Protein AF-A0A5M9NED5-F1 (afdb_monomer)

Mean predicted aligned error: 8.1 Å

Secondary structure (DSSP, 8-state):
-------------------EEEEEPPPEEEEE-TTPBTT-EEEEEEEEEE-TT-SSEEEEEEEEEEEEEE-SSTTPPEEEEEEEEEEEEETTPPPEEEEEEEEEEEEE-S-S-EEEEEEEEEEE-S----SEEEEEEEEEEEEEEEESEEEEEEEEEEEEEEE---

Nearest PDB structures (foldseek):
  1tnr-assembly1_A  TM=5.111E-01  e=7.785E-04  Homo sapiens
  4n90-assembly1_C  TM=5.232E-01  e=1.508E-03  Homo sapiens
  7vrp-assembly1_A  TM=2.886E-01  e=2.733E-06  Infectious bursal disease virus
  4n90-assembly2_B  TM=5.223E-01  e=2.298E-03  Homo sapiens
  3nru-assembly3_C  TM=3.444E-01  e=1.117E-03  Homo sapiens

Radius of gyration: 22.29 Å; Cα contacts (8 Å, |Δi|>4): 424; chains: 1; bounding box: 44×29×86 Å

pLDDT: mean 86.59, std 16.24, range [32.53, 98.5]

Sequence (166 aa):
MNSISNDYRHNCETNKLHPVILKCGEAGQVIIPDTTPGGTTATITTITIDTSKFRNPCTKLEFTSNIIATPTSPTAPVVGTLNFQVFKFCGDQQPIPIGGQFSFALAQAVAVPASTTFTFFVCDCNQCLNGCCTYTITVTAAGTIITGHIGVFAARLAAITVDNPK

Solvent-accessible surface area (backbone atoms only — not comparable to full-atom values): 9069 Å² total; per-residue (Å²): 135,89,84,82,89,75,85,76,74,73,80,75,64,84,65,78,82,72,61,72,48,79,50,75,30,56,73,17,54,49,76,44,52,54,68,38,47,34,70,49,67,46,77,38,32,50,40,75,45,76,36,58,85,38,79,35,39,26,35,43,37,38,39,39,29,39,38,36,40,37,43,83,40,81,82,35,42,30,36,37,33,41,37,35,38,40,32,37,32,46,79,93,47,75,75,40,74,51,75,72,72,49,75,47,78,45,80,36,85,58,47,60,73,45,73,47,78,50,72,55,72,52,72,53,65,87,50,80,53,81,40,54,34,37,39,34,36,33,41,24,37,38,73,74,46,25,38,22,32,39,32,40,33,71,23,32,42,34,37,41,33,34,50,55,82,130

Structure (mmCIF, N/CA/C/O backbone):
data_AF-A0A5M9NED5-F1
#
_entry.id   AF-A0A5M9NED5-F1
#
loop_
_atom_site.group_PDB
_atom_site.id
_atom_site.type_symbol
_atom_site.label_atom_id
_atom_site.label_alt_id
_atom_site.label_comp_id
_atom_site.label_asym_id
_atom_site.label_entity_id
_atom_site.label_seq_id
_atom_site.pdbx_PDB_ins_code
_atom_site.Cartn_x
_atom_site.Cartn_y
_atom_site.Cartn_z
_atom_site.occupancy
_atom_site.B_iso_or_equiv
_atom_site.auth_seq_id
_atom_site.auth_comp_id
_atom_site.auth_asym_id
_atom_site.auth_atom_id
_atom_site.pdbx_PDB_model_num
ATOM 1 N N . MET A 1 1 ? 11.179 -14.876 66.174 1.00 32.53 1 MET A N 1
ATOM 2 C CA . MET A 1 1 ? 9.797 -15.266 65.829 1.00 32.53 1 MET A CA 1
ATOM 3 C C . MET A 1 1 ? 9.015 -14.001 65.517 1.00 32.53 1 MET A C 1
ATOM 5 O O . MET A 1 1 ? 9.136 -13.034 66.252 1.00 32.53 1 MET A O 1
ATOM 9 N N . ASN A 1 2 ? 8.351 -14.030 64.363 1.00 39.06 2 ASN A N 1
ATOM 10 C CA . ASN A 1 2 ? 7.580 -13.011 63.641 1.00 39.06 2 ASN A CA 1
ATOM 11 C C . ASN A 1 2 ? 6.967 -11.847 64.441 1.00 39.06 2 ASN A C 1
ATOM 13 O O . ASN A 1 2 ? 6.203 -12.074 65.368 1.00 39.06 2 ASN A O 1
ATOM 17 N N . SER A 1 3 ? 7.118 -10.620 63.929 1.00 41.59 3 SER A N 1
ATOM 18 C CA . SER A 1 3 ? 6.071 -10.008 63.092 1.00 41.59 3 SER A CA 1
ATOM 19 C C . SER A 1 3 ? 6.609 -8.746 62.404 1.00 41.59 3 SER A C 1
ATOM 21 O O . SER A 1 3 ? 7.113 -7.846 63.067 1.00 41.59 3 SER A O 1
ATOM 23 N N . ILE A 1 4 ? 6.506 -8.675 61.077 1.00 41.84 4 ILE A N 1
ATOM 24 C CA . ILE A 1 4 ? 6.396 -7.396 60.371 1.00 41.84 4 ILE A CA 1
ATOM 25 C C . ILE A 1 4 ? 5.174 -7.540 59.476 1.00 41.84 4 ILE A C 1
ATOM 27 O O . ILE A 1 4 ? 5.201 -8.197 58.439 1.00 41.84 4 ILE A O 1
ATOM 31 N N . SER A 1 5 ? 4.078 -6.967 59.960 1.00 50.91 5 SER A N 1
ATOM 32 C CA . SER A 1 5 ? 2.931 -6.578 59.156 1.00 50.91 5 SER A CA 1
ATOM 33 C C . SER A 1 5 ? 3.414 -5.531 58.154 1.00 50.91 5 SER A C 1
ATOM 35 O O . SER A 1 5 ? 3.733 -4.416 58.553 1.00 50.91 5 SER A O 1
ATOM 37 N N . ASN A 1 6 ? 3.451 -5.880 56.873 1.00 42.06 6 ASN A N 1
ATOM 38 C CA . ASN A 1 6 ? 3.405 -4.899 55.797 1.00 42.06 6 ASN A CA 1
ATOM 39 C C . ASN A 1 6 ? 2.270 -5.301 54.864 1.00 42.06 6 ASN A C 1
ATOM 41 O O . ASN A 1 6 ? 2.452 -5.986 53.859 1.00 42.06 6 ASN A O 1
ATOM 45 N N . ASP A 1 7 ? 1.080 -4.871 55.270 1.00 47.00 7 ASP A N 1
ATOM 46 C CA . ASP A 1 7 ? -0.112 -4.788 54.446 1.00 47.00 7 ASP A CA 1
ATOM 47 C C . ASP A 1 7 ? 0.124 -3.743 53.342 1.00 47.00 7 ASP A C 1
ATOM 49 O O . ASP A 1 7 ? -0.360 -2.617 53.393 1.00 47.00 7 ASP A O 1
ATOM 53 N N . TYR A 1 8 ? 0.926 -4.096 52.334 1.00 42.72 8 TYR A N 1
ATOM 54 C CA . TYR A 1 8 ? 0.951 -3.388 51.056 1.00 42.72 8 TYR A CA 1
ATOM 55 C C . TYR A 1 8 ? -0.207 -3.915 50.201 1.00 42.72 8 TYR A C 1
ATOM 57 O O . TYR A 1 8 ? -0.026 -4.487 49.126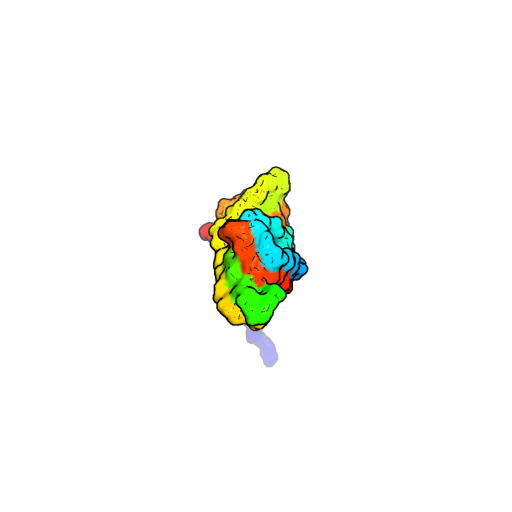 1.00 42.72 8 TYR A O 1
ATOM 65 N N . ARG A 1 9 ? -1.439 -3.710 50.680 1.00 44.25 9 ARG A N 1
ATOM 66 C CA . ARG A 1 9 ? -2.608 -3.656 49.802 1.00 44.25 9 ARG A CA 1
ATOM 67 C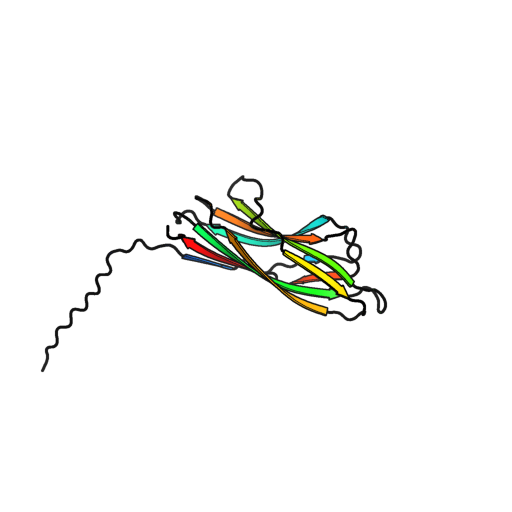 C . ARG A 1 9 ? -2.464 -2.401 48.962 1.00 44.25 9 ARG A C 1
ATOM 69 O O . ARG A 1 9 ? -2.999 -1.345 49.283 1.00 44.25 9 ARG A O 1
ATOM 76 N N . HIS A 1 10 ? -1.685 -2.520 47.889 1.00 43.97 10 HIS A N 1
ATOM 77 C CA . HIS A 1 10 ? -1.732 -1.551 46.815 1.00 43.97 10 HIS A CA 1
ATOM 78 C C . HIS A 1 10 ? -3.173 -1.555 46.319 1.00 43.97 10 HIS A C 1
ATOM 80 O O . HIS A 1 10 ? -3.687 -2.565 45.835 1.00 43.97 10 HIS A O 1
ATOM 86 N N . ASN A 1 11 ? -3.840 -0.441 46.581 1.00 42.62 11 ASN A N 1
ATOM 87 C CA . ASN A 1 11 ? -5.206 -0.180 46.207 1.00 42.62 11 ASN A CA 1
ATOM 88 C C . ASN A 1 11 ? -5.239 -0.171 44.671 1.00 42.62 11 ASN A C 1
ATOM 90 O O . ASN A 1 11 ? -5.058 0.869 44.045 1.00 42.62 11 ASN A O 1
ATOM 94 N N . CYS A 1 12 ? -5.424 -1.338 44.047 1.00 48.75 12 CYS A N 1
ATOM 95 C CA . CYS A 1 12 ? -5.957 -1.423 42.694 1.00 48.75 12 CYS A CA 1
ATOM 96 C C . CYS A 1 12 ? -7.413 -0.970 42.784 1.00 48.75 12 CYS A C 1
ATOM 98 O O . CYS A 1 12 ? -8.344 -1.769 42.674 1.00 48.75 12 CYS A O 1
ATOM 100 N N . GLU A 1 13 ? -7.605 0.332 43.015 1.00 49.31 13 GLU A N 1
ATOM 101 C CA . GLU A 1 13 ? -8.791 1.008 42.530 1.00 49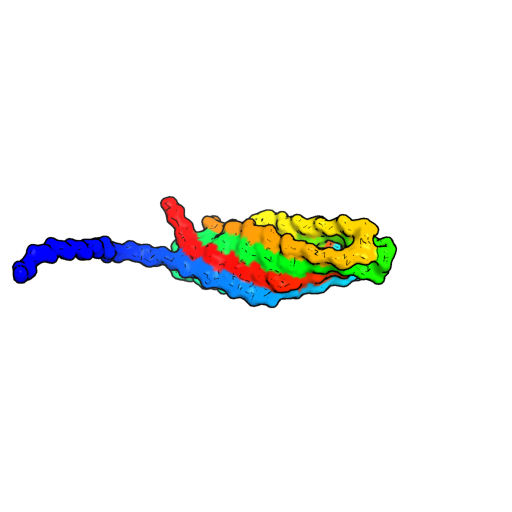.31 13 GLU A CA 1
ATOM 102 C C . GLU A 1 13 ? -8.972 0.533 41.096 1.00 49.31 13 GLU A C 1
ATOM 104 O O . GLU A 1 13 ? -8.010 0.472 40.324 1.00 49.31 13 GLU A O 1
ATOM 109 N N . THR A 1 14 ? -10.179 0.079 40.787 1.00 51.41 14 THR A N 1
ATOM 110 C CA . THR A 1 14 ? -10.579 -0.451 39.491 1.00 51.41 14 THR A CA 1
ATOM 111 C C . THR A 1 14 ? -10.417 0.639 38.433 1.00 51.41 14 THR A C 1
ATOM 113 O O . THR A 1 14 ? -11.387 1.277 38.022 1.00 51.41 14 THR A O 1
ATOM 116 N N . ASN A 1 15 ? -9.176 0.890 38.018 1.00 51.12 15 ASN A N 1
ATOM 117 C CA . ASN A 1 15 ? -8.841 1.692 36.866 1.00 51.12 15 ASN A CA 1
ATOM 118 C C . ASN A 1 15 ? -9.598 1.055 35.711 1.00 51.12 15 ASN A C 1
ATOM 120 O O . ASN A 1 15 ? -9.475 -0.149 35.472 1.00 51.12 15 ASN A O 1
ATOM 124 N N . LYS A 1 16 ? -10.439 1.844 35.037 1.00 56.53 16 LYS A N 1
ATOM 125 C CA . LYS A 1 16 ? -11.069 1.411 33.792 1.00 56.53 16 LYS A CA 1
ATOM 126 C C . LYS A 1 16 ? -9.960 0.831 32.921 1.00 56.53 16 LYS A C 1
ATOM 128 O O . LYS A 1 16 ? -9.036 1.551 32.561 1.00 56.53 16 LYS A O 1
ATOM 133 N N . LEU A 1 17 ? -10.030 -0.470 32.645 1.00 61.41 17 LEU A N 1
ATOM 134 C CA . LEU A 1 17 ? -9.098 -1.127 31.740 1.00 61.41 17 LEU A CA 1
ATOM 135 C C . LEU A 1 17 ? -9.200 -0.402 30.399 1.00 61.41 17 LEU A C 1
ATOM 137 O O . LEU A 1 17 ? -10.221 -0.507 29.720 1.00 61.41 17 LEU A O 1
ATOM 141 N N . HIS A 1 18 ? -8.176 0.378 30.060 1.00 68.81 18 HIS A N 1
ATOM 142 C CA . HIS A 1 18 ? -8.048 0.953 28.733 1.00 68.81 18 HIS A CA 1
ATOM 143 C C . HIS A 1 18 ? -7.597 -0.173 27.804 1.00 68.81 18 HIS A C 1
ATOM 145 O O . HIS A 1 18 ? -6.523 -0.741 28.024 1.00 68.81 18 HIS A O 1
ATOM 151 N N . PRO A 1 19 ? -8.421 -0.568 26.823 1.00 81.56 19 PRO A N 1
ATOM 152 C CA . PRO A 1 19 ? -8.048 -1.632 25.914 1.00 81.56 19 PRO A CA 1
ATOM 153 C C . PRO A 1 19 ? -6.819 -1.214 25.102 1.00 81.56 19 PRO A C 1
ATOM 155 O O . PRO A 1 19 ? -6.663 -0.056 24.716 1.00 81.56 19 PRO A O 1
ATOM 158 N N . VAL A 1 20 ? -5.952 -2.187 24.838 1.00 89.94 20 VAL A N 1
ATOM 159 C CA . VAL A 1 20 ? -4.852 -2.075 23.881 1.00 89.94 20 VAL A CA 1
ATOM 160 C C . VAL A 1 20 ? -4.970 -3.256 22.935 1.00 89.94 20 VAL A C 1
ATOM 162 O O . VAL A 1 20 ? -5.114 -4.395 23.380 1.00 89.94 20 VAL A O 1
ATOM 165 N N . ILE A 1 21 ? -4.919 -2.994 21.633 1.00 91.38 21 ILE A N 1
ATOM 166 C CA . ILE A 1 21 ? -4.834 -4.037 20.611 1.00 91.38 21 ILE A CA 1
ATOM 167 C C . ILE A 1 21 ? -3.481 -3.918 19.929 1.00 91.38 21 ILE A C 1
ATOM 169 O O . ILE A 1 21 ? -3.108 -2.843 19.475 1.00 91.38 21 ILE A O 1
ATOM 173 N N . LEU A 1 22 ? -2.780 -5.044 19.818 1.00 94.88 22 LEU A N 1
ATOM 174 C CA . LEU A 1 22 ? -1.690 -5.232 18.872 1.00 94.88 22 LEU A CA 1
ATOM 175 C C . LEU A 1 22 ? -2.153 -6.252 17.839 1.00 94.88 22 LEU A C 1
ATOM 177 O O . LEU A 1 22 ? -2.569 -7.355 18.199 1.00 94.88 22 LEU A O 1
ATOM 181 N N . LYS A 1 23 ? -2.071 -5.900 16.559 1.00 95.50 23 LYS A N 1
ATOM 182 C CA . LYS A 1 23 ? -2.367 -6.822 15.466 1.00 95.50 23 LYS A CA 1
ATOM 183 C C . LYS A 1 23 ? -1.304 -6.709 14.383 1.00 95.50 23 LYS A C 1
ATOM 185 O O . LYS A 1 23 ? -0.874 -5.613 14.035 1.00 95.50 23 LYS A O 1
ATOM 190 N N . CYS A 1 24 ? -0.928 -7.847 13.815 1.00 94.94 24 CYS A N 1
ATOM 191 C CA . CYS A 1 24 ? -0.078 -7.925 12.634 1.00 94.94 24 CYS A CA 1
ATOM 192 C C . CYS A 1 24 ? -0.917 -8.440 11.464 1.00 94.94 24 CYS A C 1
ATOM 194 O O . CYS A 1 24 ? -1.647 -9.420 11.615 1.00 94.94 24 CYS A O 1
ATOM 196 N N . GLY A 1 25 ? -0.841 -7.763 10.324 1.00 90.94 25 GLY A N 1
ATOM 197 C CA . GLY A 1 25 ? -1.429 -8.207 9.068 1.00 90.94 25 GLY A CA 1
ATOM 198 C C . GLY A 1 25 ? -0.594 -9.302 8.411 1.00 90.94 25 GLY A C 1
ATOM 199 O O . GLY A 1 25 ? 0.573 -9.521 8.754 1.00 90.94 25 GLY A O 1
ATOM 200 N N . GLU A 1 26 ? -1.203 -9.983 7.448 1.00 93.00 26 GLU A N 1
ATOM 201 C CA . GLU A 1 26 ? -0.508 -10.984 6.645 1.00 93.00 26 GLU A CA 1
ATOM 202 C C . GLU A 1 26 ? 0.519 -10.333 5.714 1.00 93.00 26 GLU A C 1
ATOM 204 O O . GLU A 1 26 ? 0.377 -9.183 5.280 1.00 93.00 26 GLU A O 1
ATOM 209 N N . ALA A 1 27 ? 1.581 -11.086 5.423 1.00 94.56 27 ALA A N 1
ATOM 210 C CA . ALA A 1 27 ? 2.608 -10.636 4.504 1.00 94.56 27 ALA A CA 1
ATOM 211 C C . ALA A 1 27 ? 2.049 -10.603 3.078 1.00 94.56 27 ALA A C 1
ATOM 213 O O . ALA A 1 27 ? 1.595 -11.614 2.549 1.00 94.56 27 ALA A O 1
ATOM 214 N N . GLY A 1 28 ? 2.118 -9.430 2.469 1.00 97.12 28 GLY A N 1
ATOM 215 C CA . GLY A 1 28 ? 1.718 -9.173 1.103 1.00 97.12 28 GLY A CA 1
ATOM 216 C C . GLY A 1 28 ? 2.892 -9.123 0.138 1.00 97.12 28 GLY A C 1
ATOM 217 O O . GLY A 1 28 ? 4.057 -8.977 0.531 1.00 97.12 28 GLY A O 1
ATOM 218 N N . GLN A 1 29 ? 2.563 -9.184 -1.147 1.00 97.75 29 GLN A N 1
ATOM 219 C CA . GLN A 1 29 ? 3.500 -8.888 -2.217 1.00 97.75 29 GLN A CA 1
ATOM 220 C C . GLN A 1 29 ? 2.780 -8.352 -3.449 1.00 97.75 29 GLN A C 1
ATOM 222 O O . GLN A 1 29 ? 1.608 -8.648 -3.673 1.00 97.75 29 GLN A O 1
ATOM 227 N N . VAL A 1 30 ? 3.507 -7.615 -4.278 1.00 97.81 30 VAL A N 1
ATOM 228 C CA . VAL A 1 30 ? 3.064 -7.245 -5.620 1.00 97.81 30 VAL A CA 1
ATOM 229 C C . VAL A 1 30 ? 4.264 -7.138 -6.546 1.00 97.81 30 VAL A C 1
ATOM 231 O O . VAL A 1 30 ? 5.345 -6.717 -6.137 1.00 97.81 30 VAL A O 1
ATOM 234 N N . ILE A 1 31 ? 4.061 -7.521 -7.801 1.00 97.12 31 ILE A N 1
ATOM 235 C CA . ILE A 1 31 ? 5.033 -7.337 -8.873 1.00 97.12 31 ILE A CA 1
ATOM 236 C C . ILE A 1 31 ? 4.479 -6.264 -9.802 1.00 97.12 31 ILE A C 1
ATOM 238 O O . ILE A 1 31 ? 3.328 -6.337 -10.223 1.00 97.12 31 ILE A O 1
ATOM 242 N N . ILE A 1 32 ? 5.314 -5.282 -10.105 1.00 97.00 32 ILE A N 1
ATOM 243 C CA . ILE A 1 32 ? 5.076 -4.190 -11.039 1.00 97.00 32 ILE A CA 1
ATOM 244 C C . ILE A 1 32 ? 5.988 -4.472 -12.237 1.00 97.00 32 ILE A C 1
ATOM 246 O O . ILE A 1 32 ? 7.205 -4.275 -12.141 1.00 97.00 32 ILE A O 1
ATOM 250 N N . PRO A 1 33 ? 5.446 -5.040 -13.327 1.00 96.62 33 PRO A N 1
ATOM 251 C CA . PRO A 1 33 ? 6.240 -5.387 -14.496 1.00 96.62 33 PRO A CA 1
ATOM 252 C C . PRO A 1 33 ? 6.862 -4.162 -15.174 1.00 96.62 33 PRO A C 1
ATOM 254 O O . PRO A 1 33 ? 6.381 -3.036 -15.016 1.00 96.62 33 PRO A O 1
ATOM 257 N N . ASP A 1 34 ? 7.889 -4.403 -15.988 1.00 95.38 34 ASP A N 1
ATOM 258 C CA . ASP A 1 34 ? 8.381 -3.400 -16.929 1.00 95.38 34 ASP A CA 1
ATOM 259 C C . ASP A 1 34 ? 7.236 -2.871 -17.796 1.00 95.38 34 ASP A C 1
ATOM 261 O O . ASP A 1 34 ? 6.279 -3.591 -18.093 1.00 95.38 34 ASP A O 1
ATOM 265 N N . THR A 1 35 ? 7.328 -1.606 -18.190 1.00 95.88 35 THR A N 1
ATOM 266 C CA . THR A 1 35 ? 6.314 -0.880 -18.962 1.00 95.88 35 THR A CA 1
ATOM 267 C C . THR A 1 35 ? 4.964 -0.682 -18.259 1.00 95.88 35 THR A C 1
ATOM 269 O O . THR A 1 35 ? 3.989 -0.300 -18.907 1.00 95.88 35 THR A O 1
ATOM 272 N N . THR A 1 36 ? 4.876 -0.884 -16.935 1.00 97.75 36 THR A N 1
ATOM 273 C CA . THR A 1 36 ? 3.632 -0.616 -16.189 1.00 97.75 36 THR A CA 1
ATOM 274 C C . THR A 1 36 ? 3.227 0.858 -16.334 1.00 97.75 36 THR A C 1
ATOM 276 O O . THR A 1 36 ? 4.013 1.729 -15.947 1.00 97.75 36 THR A O 1
ATOM 279 N N . PRO A 1 37 ? 2.016 1.172 -16.834 1.00 97.69 37 PRO A N 1
ATOM 280 C CA . PRO A 1 37 ? 1.551 2.549 -16.955 1.00 97.69 37 PRO A CA 1
ATOM 281 C C . PRO A 1 37 ? 1.380 3.227 -15.596 1.00 97.69 37 PRO A C 1
ATOM 283 O O . PRO A 1 37 ? 0.958 2.605 -14.614 1.00 97.69 37 PRO A O 1
ATOM 286 N N . GLY A 1 38 ? 1.632 4.531 -15.558 1.00 97.06 38 GLY A N 1
ATOM 287 C CA . GLY A 1 38 ? 1.299 5.363 -14.410 1.00 97.06 38 GLY A CA 1
ATOM 288 C C . GLY A 1 38 ? -0.192 5.317 -14.070 1.00 97.06 38 GLY A C 1
ATOM 289 O O . GLY A 1 38 ? -1.046 5.206 -14.945 1.00 97.06 38 GLY A O 1
ATOM 290 N N . GLY A 1 39 ? -0.507 5.376 -12.779 1.00 97.19 39 GLY A N 1
ATOM 291 C CA . GLY A 1 39 ? -1.857 5.210 -12.237 1.00 97.19 39 GLY A CA 1
ATOM 292 C C . GLY A 1 39 ? -2.239 3.757 -11.939 1.00 97.19 39 GLY A C 1
ATOM 293 O O . GLY A 1 39 ? -3.192 3.527 -11.191 1.00 97.19 39 GLY A O 1
ATOM 294 N N . THR A 1 40 ? -1.482 2.771 -12.441 1.00 98.00 40 THR A N 1
ATOM 295 C CA . THR A 1 40 ? -1.708 1.356 -12.104 1.00 98.00 40 THR A CA 1
ATOM 296 C C . THR A 1 40 ? -1.566 1.160 -10.599 1.00 98.00 40 THR A C 1
ATOM 298 O O . THR A 1 40 ? -0.530 1.492 -10.025 1.00 98.00 40 THR A O 1
ATOM 301 N N . THR A 1 41 ? -2.613 0.636 -9.963 1.00 97.94 41 THR A N 1
ATOM 302 C CA . THR A 1 41 ? -2.717 0.524 -8.505 1.00 97.94 41 THR A CA 1
ATOM 303 C C . THR A 1 41 ? -3.008 -0.913 -8.095 1.00 97.94 41 THR A C 1
ATOM 305 O O . THR A 1 41 ? -3.798 -1.595 -8.743 1.00 97.94 41 THR A O 1
ATOM 308 N N . ALA A 1 42 ? -2.396 -1.360 -7.001 1.00 97.62 42 ALA A N 1
ATOM 309 C CA . ALA A 1 42 ? -2.628 -2.673 -6.417 1.00 97.62 42 ALA A CA 1
ATOM 310 C C . ALA A 1 42 ? -2.655 -2.602 -4.887 1.00 97.62 42 ALA A C 1
ATOM 312 O O . ALA A 1 42 ? -1.873 -1.875 -4.271 1.00 97.62 42 ALA A O 1
ATOM 313 N N . THR A 1 43 ? -3.527 -3.395 -4.268 1.00 97.06 43 THR A N 1
ATOM 314 C CA . THR A 1 43 ? -3.525 -3.614 -2.816 1.00 97.06 43 THR A CA 1
ATOM 315 C C . THR A 1 43 ? -2.447 -4.627 -2.463 1.00 97.06 43 THR A C 1
ATOM 317 O O . THR A 1 43 ? -2.394 -5.696 -3.065 1.00 97.06 43 THR A O 1
ATOM 320 N N . ILE A 1 44 ? -1.600 -4.308 -1.485 1.00 97.00 44 ILE A N 1
ATOM 321 C CA . ILE A 1 44 ? -0.481 -5.176 -1.101 1.00 97.00 44 ILE A CA 1
ATOM 322 C C . ILE A 1 44 ? -0.794 -5.952 0.174 1.00 97.00 44 ILE A C 1
ATOM 324 O O . ILE A 1 44 ? -0.577 -7.154 0.230 1.00 97.00 44 ILE A O 1
ATOM 328 N N . THR A 1 45 ? -1.277 -5.280 1.217 1.00 96.75 45 THR A N 1
ATOM 329 C CA . THR A 1 45 ? -1.545 -5.907 2.520 1.00 96.75 45 THR A CA 1
ATOM 330 C C . THR A 1 45 ? -2.726 -5.233 3.201 1.00 96.75 45 THR A C 1
ATOM 332 O O . THR A 1 45 ? -3.050 -4.074 2.919 1.00 96.75 45 THR A O 1
ATOM 335 N N . THR A 1 46 ? -3.376 -5.974 4.093 1.00 96.06 46 THR A N 1
ATOM 336 C CA . THR A 1 46 ? -4.585 -5.556 4.796 1.00 96.06 46 THR A CA 1
ATOM 337 C C . THR A 1 46 ? -4.548 -5.997 6.252 1.00 96.06 46 THR A C 1
ATOM 339 O O . THR A 1 46 ? -4.020 -7.063 6.572 1.00 96.06 46 THR A O 1
ATOM 342 N N . ILE A 1 47 ? -5.170 -5.221 7.134 1.00 96.12 47 ILE A N 1
ATOM 343 C CA . ILE A 1 47 ? -5.373 -5.588 8.532 1.00 96.12 47 ILE A CA 1
ATOM 344 C C . ILE A 1 47 ? -6.728 -5.078 9.022 1.00 96.12 47 ILE A C 1
ATOM 346 O O . ILE A 1 47 ? -7.071 -3.918 8.823 1.00 96.12 47 ILE A O 1
ATOM 350 N N . THR A 1 48 ? -7.501 -5.932 9.687 1.00 94.69 48 THR A N 1
ATOM 351 C CA . THR A 1 48 ? -8.804 -5.554 10.260 1.00 94.69 48 THR A CA 1
ATOM 352 C C . THR A 1 48 ? -8.706 -5.432 11.769 1.00 94.69 48 THR A C 1
ATOM 354 O O . THR A 1 48 ? -8.231 -6.356 12.422 1.00 94.69 48 THR A O 1
ATOM 357 N N . ILE A 1 49 ? -9.176 -4.335 12.345 1.00 92.19 49 ILE A N 1
ATOM 358 C CA . ILE A 1 49 ? -9.116 -4.057 13.781 1.00 92.19 49 ILE A CA 1
ATOM 359 C C . ILE A 1 49 ? -10.535 -3.808 14.274 1.00 92.19 49 ILE A C 1
ATOM 361 O O . ILE A 1 49 ? -11.272 -3.035 13.668 1.00 92.19 49 ILE A O 1
ATOM 365 N N . ASP A 1 50 ? -10.911 -4.462 15.369 1.00 89.56 50 ASP A N 1
ATOM 366 C CA . ASP A 1 50 ? -12.173 -4.199 16.056 1.00 89.56 50 ASP A CA 1
ATOM 367 C C . ASP A 1 50 ? -11.956 -3.134 17.133 1.00 89.56 50 ASP A C 1
ATOM 369 O O . ASP A 1 50 ? -11.357 -3.404 18.177 1.00 89.56 50 ASP A O 1
ATOM 373 N N . THR A 1 51 ? -12.432 -1.915 16.872 1.00 86.44 51 THR A N 1
ATOM 374 C CA . THR A 1 51 ? -12.335 -0.803 17.822 1.00 86.44 51 THR A CA 1
ATOM 375 C C . THR A 1 51 ? -13.611 -0.616 18.645 1.00 86.44 51 THR A C 1
ATOM 377 O O . THR A 1 51 ? -13.712 0.363 19.373 1.00 86.44 51 THR A O 1
ATOM 380 N N . SER A 1 52 ? -14.578 -1.544 18.598 1.00 84.94 52 SER A N 1
ATOM 381 C CA . SER A 1 52 ? -15.874 -1.430 19.301 1.00 84.94 52 SER A CA 1
ATOM 382 C C . SER A 1 52 ? -15.777 -1.251 20.821 1.00 84.94 52 SER A C 1
ATOM 384 O O . SER A 1 52 ? -16.703 -0.735 21.446 1.00 84.94 52 SER A O 1
ATOM 386 N N . LYS A 1 53 ? -14.664 -1.673 21.431 1.00 84.38 53 LYS A N 1
ATOM 387 C CA . LYS A 1 53 ? -14.416 -1.546 22.877 1.00 84.38 53 LYS A CA 1
ATOM 388 C C . LYS A 1 53 ? -13.690 -0.255 23.267 1.00 84.38 53 LYS A C 1
ATOM 390 O O . LYS A 1 53 ? -13.508 -0.014 24.458 1.00 84.38 53 LYS A O 1
ATOM 395 N N . PHE A 1 54 ? -13.275 0.549 22.292 1.00 84.12 54 PHE A N 1
ATOM 396 C CA . PHE A 1 54 ? -12.537 1.792 22.497 1.00 84.12 54 PHE A CA 1
ATOM 397 C C . PHE A 1 54 ? -13.503 2.971 22.536 1.00 84.12 54 PHE A C 1
ATOM 399 O O . PHE A 1 54 ? -14.500 3.007 21.820 1.00 84.12 54 PHE A O 1
ATOM 406 N N . ARG A 1 55 ? -13.208 3.956 23.380 1.00 83.00 55 ARG A N 1
ATOM 407 C CA . ARG A 1 55 ? -13.978 5.205 23.468 1.00 83.00 55 ARG A CA 1
ATOM 408 C C . ARG A 1 55 ? -13.441 6.261 22.512 1.00 83.00 55 ARG A C 1
ATOM 410 O O . ARG A 1 55 ? -14.214 7.059 21.995 1.00 83.00 55 ARG A O 1
ATOM 417 N N . ASN A 1 56 ? -12.123 6.294 22.340 1.00 84.69 56 ASN A N 1
ATOM 418 C CA . ASN A 1 56 ? -11.423 7.260 21.502 1.00 84.69 56 ASN A CA 1
ATOM 419 C C . ASN A 1 56 ? -10.200 6.580 20.871 1.00 84.69 56 ASN A C 1
ATOM 421 O O . ASN A 1 56 ? -9.073 6.861 21.280 1.00 84.69 56 ASN A O 1
ATOM 425 N N . PRO A 1 57 ? -10.401 5.616 19.956 1.00 88.50 57 PRO A N 1
ATOM 426 C CA . PRO A 1 57 ? -9.301 4.827 19.427 1.00 88.50 57 PRO A CA 1
ATOM 427 C C . PRO A 1 57 ? -8.305 5.704 18.662 1.00 88.50 57 PRO A C 1
ATOM 429 O O . PRO A 1 57 ? -8.676 6.525 17.825 1.00 88.50 57 PRO A O 1
ATOM 432 N N . CYS A 1 58 ? -7.025 5.475 18.921 1.00 91.50 58 CYS A N 1
ATOM 433 C CA . CYS A 1 58 ? -5.908 5.995 18.152 1.00 91.50 58 CYS A CA 1
ATOM 434 C C . CYS A 1 58 ? -5.054 4.813 17.715 1.00 91.50 58 CYS A C 1
ATOM 436 O O . CYS A 1 58 ? -4.497 4.089 18.543 1.00 91.50 58 CYS A O 1
ATOM 438 N N . THR A 1 59 ? -5.015 4.589 16.405 1.00 93.44 59 THR A N 1
ATOM 439 C CA . THR A 1 59 ? -4.301 3.468 15.796 1.00 93.44 59 THR A CA 1
ATOM 440 C C . THR A 1 59 ? -3.030 3.988 15.146 1.00 93.44 59 THR A C 1
ATOM 442 O O . THR A 1 59 ? -3.095 4.749 14.182 1.00 93.44 59 THR A O 1
ATOM 445 N N . LYS A 1 60 ? -1.869 3.550 15.637 1.00 96.38 60 LYS A N 1
ATOM 446 C CA . LYS A 1 60 ? -0.606 3.674 14.904 1.00 96.38 60 LYS A CA 1
ATOM 447 C C . LYS A 1 60 ? -0.484 2.475 13.970 1.00 96.38 60 LYS A C 1
ATOM 449 O O . LYS A 1 60 ? -0.489 1.330 14.420 1.00 96.38 60 LYS A O 1
ATOM 454 N N . LEU A 1 61 ? -0.342 2.762 12.686 1.00 97.75 61 LEU A N 1
ATOM 455 C CA . LEU A 1 61 ? -0.110 1.804 11.615 1.00 97.75 61 LEU A CA 1
ATOM 456 C C . LEU A 1 61 ? 1.349 1.891 11.196 1.00 97.75 61 LEU A C 1
ATOM 458 O O . LEU A 1 61 ? 1.840 2.980 10.911 1.00 97.75 61 LEU A O 1
ATOM 462 N N . GLU A 1 62 ? 2.032 0.758 11.151 1.00 98.31 62 GLU A N 1
ATOM 463 C CA . GLU A 1 62 ? 3.435 0.662 10.764 1.00 98.31 62 GLU A CA 1
ATOM 464 C C . GLU A 1 62 ? 3.572 -0.305 9.592 1.00 98.31 62 GLU A C 1
ATOM 466 O O . GLU A 1 62 ? 3.195 -1.474 9.689 1.00 98.31 62 GLU A O 1
ATOM 471 N N . PHE A 1 63 ? 4.077 0.203 8.472 1.00 98.44 63 PHE A N 1
ATOM 472 C CA . PHE A 1 63 ? 4.293 -0.561 7.255 1.00 98.44 63 PHE A CA 1
ATOM 473 C C . PHE A 1 63 ? 5.779 -0.819 7.044 1.00 98.44 63 PHE A C 1
ATOM 475 O O . PHE A 1 63 ? 6.599 0.079 7.211 1.00 98.44 63 PHE A O 1
ATOM 482 N N . THR A 1 64 ? 6.118 -2.025 6.603 1.00 98.19 64 THR A N 1
ATOM 483 C CA . THR A 1 64 ? 7.469 -2.389 6.171 1.00 98.19 64 THR A CA 1
ATOM 484 C C . THR A 1 64 ? 7.412 -3.295 4.950 1.00 98.19 64 THR A C 1
ATOM 486 O O . THR A 1 64 ? 6.484 -4.088 4.812 1.00 98.19 64 THR A O 1
ATOM 489 N N . SER A 1 65 ? 8.391 -3.192 4.054 1.00 98.31 65 SER A N 1
ATOM 490 C CA . SER A 1 65 ? 8.528 -4.068 2.889 1.00 98.31 65 SER A CA 1
ATOM 491 C C . SER A 1 65 ? 9.962 -4.098 2.369 1.00 98.31 65 SER A C 1
ATOM 493 O O . SER A 1 65 ? 10.755 -3.199 2.653 1.00 98.31 65 SER A O 1
ATOM 495 N N . ASN A 1 66 ? 10.266 -5.106 1.555 1.00 97.69 66 ASN A N 1
ATOM 496 C CA . ASN A 1 66 ? 11.478 -5.165 0.750 1.00 97.69 66 ASN A CA 1
ATOM 497 C C . ASN A 1 66 ? 11.125 -4.852 -0.702 1.00 97.69 66 ASN A C 1
ATOM 499 O O . ASN A 1 66 ? 10.363 -5.586 -1.330 1.00 97.69 66 ASN A O 1
ATOM 503 N N . ILE A 1 67 ? 11.688 -3.776 -1.239 1.00 97.19 67 ILE A N 1
ATOM 504 C CA . ILE A 1 67 ? 11.539 -3.396 -2.639 1.00 97.19 67 ILE A CA 1
ATOM 505 C C . ILE A 1 67 ? 12.739 -3.938 -3.403 1.00 97.19 67 ILE A C 1
ATOM 507 O O . ILE A 1 67 ? 13.879 -3.625 -3.064 1.00 97.19 67 ILE A O 1
ATOM 511 N N . ILE A 1 68 ? 12.480 -4.746 -4.428 1.00 95.88 68 ILE A N 1
ATOM 512 C CA . ILE A 1 68 ? 13.488 -5.334 -5.309 1.00 95.88 68 ILE A CA 1
ATOM 513 C C . ILE A 1 68 ? 13.278 -4.777 -6.713 1.00 95.88 68 ILE A C 1
ATOM 515 O O . ILE A 1 68 ? 12.220 -4.958 -7.307 1.00 95.88 68 ILE A O 1
ATOM 519 N N . ALA A 1 69 ? 14.295 -4.114 -7.243 1.00 94.31 69 ALA A N 1
ATOM 520 C CA . ALA A 1 69 ? 14.349 -3.610 -8.605 1.00 94.31 69 ALA A CA 1
ATOM 521 C C . ALA A 1 69 ? 15.214 -4.546 -9.455 1.00 94.31 69 ALA A C 1
ATOM 523 O O . ALA A 1 69 ? 16.322 -4.900 -9.052 1.00 94.31 69 ALA A O 1
ATOM 524 N N . THR A 1 70 ? 14.719 -4.961 -10.619 1.00 93.06 70 THR A N 1
ATOM 525 C CA . THR A 1 70 ? 15.446 -5.824 -11.559 1.00 93.06 70 THR A CA 1
ATOM 526 C C . THR A 1 70 ? 15.399 -5.219 -12.967 1.00 93.06 70 THR A C 1
ATOM 528 O O . THR A 1 70 ? 14.305 -4.987 -13.490 1.00 93.06 70 THR A O 1
ATOM 531 N N . PRO A 1 71 ? 16.557 -4.947 -13.593 1.00 91.50 71 PRO A N 1
ATOM 532 C CA . PRO A 1 71 ? 16.617 -4.425 -14.956 1.00 91.50 71 PRO A CA 1
ATOM 533 C C . PRO A 1 71 ? 16.158 -5.480 -15.970 1.00 91.50 71 PRO A C 1
ATOM 535 O O . PRO A 1 71 ? 16.324 -6.679 -15.752 1.00 91.50 71 PRO A O 1
ATOM 538 N N . THR A 1 72 ? 15.613 -5.040 -17.104 1.00 91.62 72 THR A N 1
ATOM 539 C CA . THR A 1 72 ? 15.194 -5.934 -18.203 1.00 91.62 72 THR A CA 1
ATOM 540 C C . THR A 1 72 ? 16.339 -6.346 -19.125 1.00 91.62 72 THR A C 1
ATOM 542 O O . THR A 1 72 ? 16.214 -7.302 -19.885 1.00 91.62 72 THR A O 1
ATOM 545 N N . SER A 1 73 ? 17.460 -5.626 -19.077 1.00 87.69 73 SER A N 1
ATOM 546 C CA . SER A 1 73 ? 18.635 -5.833 -19.924 1.00 87.69 73 SER A CA 1
ATOM 547 C C . SER A 1 73 ? 19.884 -5.247 -19.247 1.00 87.69 73 SER A C 1
ATOM 549 O O . SER A 1 73 ? 19.742 -4.292 -18.481 1.00 87.69 73 SER A O 1
ATOM 551 N N . PRO A 1 74 ? 21.108 -5.730 -19.555 1.00 82.56 74 PRO A N 1
ATOM 552 C CA . PRO A 1 74 ? 22.376 -5.201 -19.028 1.00 82.56 74 PRO A CA 1
ATOM 553 C C . PRO A 1 74 ? 22.633 -3.705 -19.276 1.00 82.56 74 PRO A C 1
ATOM 555 O O . PRO A 1 74 ? 23.566 -3.137 -18.713 1.00 82.56 74 PRO A O 1
ATOM 558 N N . THR A 1 75 ? 21.842 -3.065 -20.135 1.00 83.12 75 THR A N 1
ATOM 559 C CA . THR A 1 75 ? 21.960 -1.640 -20.473 1.00 83.12 75 THR A CA 1
ATOM 560 C C . THR A 1 75 ? 20.698 -0.835 -20.165 1.00 83.12 75 THR A C 1
ATOM 562 O O . THR A 1 75 ? 20.697 0.380 -20.353 1.00 83.12 75 THR A O 1
ATOM 565 N N . ALA A 1 76 ? 19.622 -1.482 -19.705 1.00 87.12 76 ALA A N 1
ATOM 566 C CA . ALA A 1 76 ? 18.359 -0.809 -19.424 1.00 87.12 76 ALA A CA 1
ATOM 567 C C . ALA A 1 76 ? 18.337 -0.278 -17.979 1.00 87.12 76 ALA A C 1
ATOM 569 O O . ALA A 1 76 ? 18.580 -1.052 -17.048 1.00 87.12 76 ALA A O 1
ATOM 570 N N . PRO A 1 77 ? 18.031 1.015 -17.765 1.00 88.75 77 PRO A N 1
ATOM 571 C CA . PRO A 1 77 ? 17.887 1.562 -16.423 1.00 88.75 77 PRO A CA 1
ATOM 572 C C . PRO A 1 77 ? 16.586 1.078 -15.770 1.00 88.75 77 PRO A C 1
ATOM 574 O O . PRO A 1 77 ? 15.611 0.780 -16.460 1.00 88.75 77 PRO A O 1
ATOM 577 N N . VAL A 1 78 ? 16.545 1.071 -14.436 1.00 91.88 78 VAL A N 1
ATOM 578 C CA . VAL A 1 78 ? 15.287 0.937 -13.685 1.00 91.88 78 VAL A CA 1
ATOM 579 C C . VAL A 1 78 ? 14.881 2.315 -13.186 1.00 91.88 78 VAL A C 1
ATOM 581 O O . VAL A 1 78 ? 15.608 2.934 -12.403 1.00 91.88 78 VAL A O 1
ATOM 584 N N . VAL A 1 79 ? 13.734 2.807 -13.648 1.00 93.50 79 VAL A N 1
ATOM 585 C CA . VAL A 1 79 ? 13.220 4.135 -13.300 1.00 93.50 79 VAL A CA 1
ATOM 586 C C . VAL A 1 79 ? 11.741 4.034 -12.982 1.00 93.50 79 VAL A C 1
ATOM 588 O O . VAL A 1 79 ? 10.959 3.494 -13.760 1.00 93.50 79 VAL A O 1
ATOM 591 N N . GLY A 1 80 ? 11.343 4.584 -11.845 1.00 93.56 80 GLY A N 1
ATOM 592 C CA . GLY A 1 80 ? 9.944 4.610 -11.461 1.00 93.56 80 GLY A CA 1
ATOM 593 C C . GLY A 1 80 ? 9.739 5.183 -10.074 1.00 93.56 80 GLY A C 1
ATOM 594 O O . GLY A 1 80 ? 10.664 5.239 -9.269 1.00 93.56 80 GLY A O 1
ATOM 595 N N . THR A 1 81 ? 8.509 5.579 -9.780 1.00 96.62 81 THR A N 1
ATOM 596 C CA . THR A 1 81 ? 8.126 6.019 -8.439 1.00 96.62 81 THR A CA 1
ATOM 597 C C . THR A 1 81 ? 6.945 5.191 -7.973 1.00 96.62 81 THR A C 1
ATOM 599 O O . THR A 1 81 ? 5.953 5.056 -8.688 1.00 96.62 81 THR A O 1
ATOM 602 N N . LEU A 1 82 ? 7.060 4.636 -6.771 1.00 97.94 82 LEU A N 1
ATOM 603 C CA . LEU A 1 82 ? 5.994 3.916 -6.096 1.00 97.94 82 LEU A CA 1
ATOM 604 C C . LEU A 1 82 ? 5.353 4.814 -5.052 1.00 97.94 82 LEU A C 1
ATOM 606 O O . LEU A 1 82 ? 6.036 5.386 -4.208 1.00 97.94 82 LEU A O 1
ATOM 610 N N . ASN A 1 83 ? 4.035 4.909 -5.107 1.00 98.31 83 ASN A N 1
ATOM 611 C CA . ASN A 1 83 ? 3.231 5.731 -4.228 1.00 98.31 83 ASN A CA 1
ATOM 612 C C . ASN A 1 83 ? 2.410 4.831 -3.313 1.00 98.31 83 ASN A C 1
ATOM 614 O O . ASN A 1 83 ? 1.483 4.169 -3.768 1.00 98.31 83 ASN A O 1
ATOM 618 N N . PHE A 1 84 ? 2.759 4.797 -2.034 1.00 98.50 84 PHE A N 1
ATOM 619 C CA . PHE A 1 84 ? 2.069 4.011 -1.023 1.00 98.50 84 PHE A CA 1
ATOM 620 C C . PHE A 1 84 ? 1.036 4.879 -0.310 1.00 98.50 84 PHE A C 1
ATOM 622 O O . PHE A 1 84 ? 1.358 5.970 0.159 1.00 98.50 84 PHE A O 1
ATOM 629 N N . GLN A 1 85 ? -0.194 4.392 -0.194 1.00 98.19 85 GLN A N 1
ATOM 630 C CA . GLN A 1 85 ? -1.264 5.077 0.525 1.00 98.19 85 GLN A CA 1
ATOM 631 C C . GLN A 1 85 ? -1.961 4.098 1.462 1.00 98.19 85 GLN A C 1
ATOM 633 O O . GLN A 1 85 ? -2.253 2.957 1.098 1.00 98.19 85 GLN A O 1
ATOM 638 N N . VAL A 1 86 ? -2.235 4.566 2.676 1.00 97.94 86 VAL A N 1
ATOM 639 C CA . VAL A 1 86 ? -3.071 3.843 3.629 1.00 97.94 86 VAL A CA 1
ATOM 640 C C . VAL A 1 86 ? -4.516 4.244 3.395 1.00 97.94 86 VAL A C 1
ATOM 642 O O . VAL A 1 86 ? -4.833 5.435 3.404 1.00 97.94 86 VAL A O 1
ATOM 645 N N . PHE A 1 87 ? -5.387 3.259 3.222 1.00 96.38 87 PHE A N 1
ATOM 646 C CA . PHE A 1 87 ? -6.831 3.446 3.184 1.00 96.38 87 PHE A CA 1
ATOM 647 C C . PHE A 1 87 ? -7.489 2.714 4.338 1.00 96.38 87 PHE A C 1
ATOM 649 O O . PHE A 1 87 ? -7.017 1.667 4.774 1.00 96.38 87 PHE A O 1
ATOM 656 N N . LYS A 1 88 ? -8.597 3.268 4.811 1.00 93.50 88 LYS A N 1
ATOM 657 C CA . LYS A 1 88 ? -9.435 2.707 5.861 1.00 93.50 88 LYS A CA 1
ATOM 658 C C . LYS A 1 88 ? -10.855 2.526 5.350 1.00 93.50 88 LYS A C 1
ATOM 660 O O . LYS A 1 88 ? -11.398 3.417 4.704 1.00 93.50 88 LYS A O 1
ATOM 665 N N . PHE A 1 89 ? -11.454 1.404 5.717 1.00 90.50 89 PHE A N 1
ATOM 666 C CA . PHE A 1 89 ? -12.824 1.028 5.397 1.00 90.50 89 PHE A CA 1
ATOM 667 C C . PHE A 1 89 ? -13.496 0.546 6.680 1.00 90.50 89 PHE A C 1
ATOM 669 O O . PHE A 1 89 ? -12.982 -0.364 7.327 1.00 90.50 89 PHE A O 1
ATOM 676 N N . CYS A 1 90 ? -14.627 1.130 7.061 1.00 88.25 90 CYS A N 1
ATOM 677 C CA . CYS A 1 90 ? -15.395 0.694 8.228 1.00 88.25 90 CYS A CA 1
ATOM 678 C C . CYS A 1 90 ? -16.845 0.468 7.794 1.00 88.25 90 CYS A C 1
ATOM 680 O O . CYS A 1 90 ? -17.493 1.397 7.314 1.00 88.25 90 CYS A O 1
ATOM 682 N N . GLY A 1 91 ? -17.349 -0.761 7.932 1.00 82.69 91 GLY A N 1
ATOM 683 C CA . GLY A 1 91 ? -18.666 -1.130 7.397 1.00 82.69 91 GLY A CA 1
ATOM 684 C C . GLY A 1 91 ? -18.788 -0.830 5.897 1.00 82.69 91 GLY A C 1
ATOM 685 O O . GLY A 1 91 ? -17.868 -1.118 5.135 1.00 82.69 91 GLY A O 1
ATOM 686 N N . ASP A 1 92 ? -19.896 -0.200 5.499 1.00 78.31 92 ASP A N 1
ATOM 687 C CA . ASP A 1 92 ? -20.217 0.120 4.097 1.00 78.31 92 ASP A CA 1
ATOM 688 C C . ASP A 1 92 ? -19.685 1.492 3.632 1.00 78.31 92 ASP A C 1
ATOM 690 O O . ASP A 1 92 ? -20.131 2.048 2.626 1.00 78.31 92 ASP A O 1
ATOM 694 N N . GLN A 1 93 ? -18.755 2.090 4.380 1.00 81.88 93 GLN A N 1
ATOM 695 C CA . GLN A 1 93 ? -18.179 3.384 4.022 1.00 81.88 93 GLN A CA 1
ATOM 696 C C . GLN A 1 93 ? -17.181 3.260 2.864 1.00 81.88 93 GLN A C 1
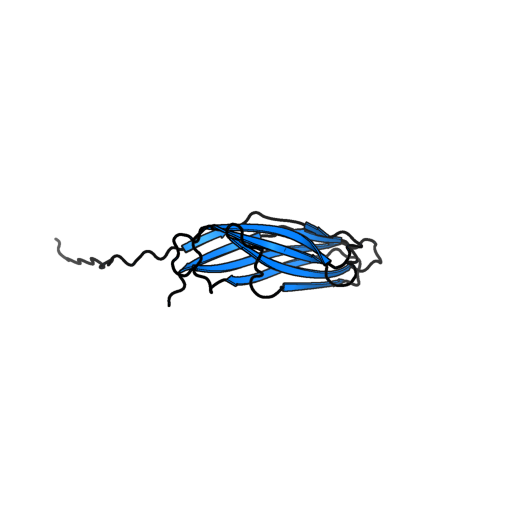ATOM 698 O O . GLN A 1 93 ? -16.453 2.273 2.741 1.00 81.88 93 GLN A O 1
ATOM 703 N N . GLN A 1 94 ? -17.100 4.310 2.041 1.00 88.00 94 GLN A N 1
ATOM 704 C CA . GLN A 1 94 ? -16.050 4.416 1.030 1.00 88.00 94 GLN A CA 1
ATOM 705 C C . GLN A 1 94 ? -14.653 4.466 1.674 1.00 88.00 94 GLN A C 1
ATOM 707 O O . GLN A 1 94 ? -14.523 4.982 2.787 1.00 88.00 94 GLN A O 1
ATOM 712 N N . PRO A 1 95 ? -13.608 3.982 0.973 1.00 91.81 95 PRO A N 1
ATOM 713 C CA . PRO A 1 95 ? -12.227 4.114 1.420 1.00 91.81 95 PRO A CA 1
ATOM 714 C C . PRO A 1 95 ? -11.873 5.552 1.787 1.00 91.81 95 PRO A C 1
ATOM 716 O O . PRO A 1 95 ? -11.982 6.458 0.963 1.00 91.81 95 PRO A O 1
ATOM 719 N N . ILE A 1 96 ? -11.368 5.742 3.002 1.00 92.38 96 ILE A N 1
ATOM 720 C CA . ILE A 1 96 ? -10.856 7.029 3.471 1.00 92.38 96 ILE A CA 1
ATOM 721 C C . ILE A 1 96 ? -9.326 6.956 3.482 1.00 92.38 96 ILE A C 1
ATOM 723 O O . ILE A 1 96 ? -8.781 6.058 4.134 1.00 92.38 96 ILE A O 1
ATOM 727 N N . PRO A 1 97 ? -8.610 7.858 2.786 1.00 95.38 97 PRO A N 1
ATOM 728 C CA . PRO A 1 97 ? -7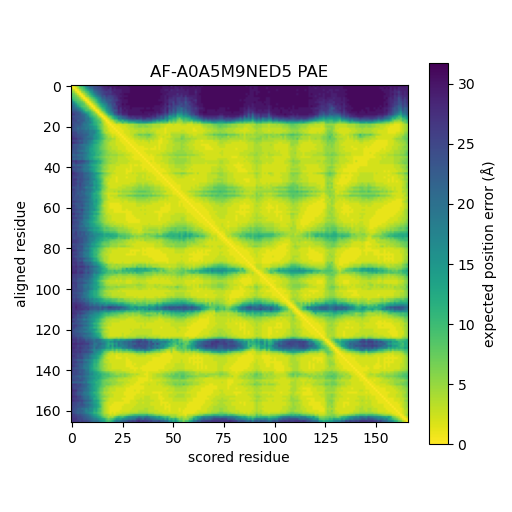.160 7.918 2.880 1.00 95.38 97 PRO A CA 1
ATOM 729 C C . PRO A 1 97 ? -6.746 8.385 4.279 1.00 95.38 97 PRO A C 1
ATOM 731 O O . PRO A 1 97 ? -7.268 9.369 4.806 1.00 95.38 97 PRO A O 1
ATOM 734 N N . ILE A 1 98 ? -5.800 7.671 4.879 1.00 94.88 98 ILE A N 1
ATOM 735 C CA . ILE A 1 98 ? -5.235 7.995 6.186 1.00 94.88 98 ILE A CA 1
ATOM 736 C C . ILE A 1 98 ? -3.858 8.618 5.991 1.00 94.88 98 ILE A C 1
ATOM 738 O O . ILE A 1 98 ? -2.947 7.983 5.461 1.00 94.88 98 ILE A O 1
ATOM 742 N N . GLY A 1 99 ? -3.712 9.860 6.453 1.00 93.00 99 GLY A N 1
ATOM 743 C CA . GLY A 1 99 ? -2.495 10.644 6.269 1.00 93.00 99 GLY A CA 1
ATOM 744 C C . GLY A 1 99 ? -2.188 10.942 4.801 1.00 93.00 99 GLY A C 1
ATOM 745 O O . GLY A 1 99 ? -3.044 10.824 3.924 1.00 93.00 99 GLY A O 1
ATOM 746 N N . GLY A 1 100 ? -0.951 11.366 4.555 1.00 94.38 100 GLY A N 1
ATOM 747 C CA . GLY A 1 100 ? -0.438 11.593 3.209 1.00 94.38 100 GLY A CA 1
ATOM 748 C C . GLY A 1 100 ? 0.086 10.318 2.555 1.00 94.38 100 GLY A C 1
ATOM 749 O O . GLY A 1 100 ? 0.243 9.276 3.191 1.00 94.38 100 GLY A O 1
ATOM 750 N N . GLN A 1 101 ? 0.404 10.445 1.276 1.00 96.50 101 GLN A N 1
ATOM 751 C CA . GLN A 1 101 ? 1.020 9.388 0.496 1.00 96.50 101 GLN A CA 1
ATOM 752 C C . GLN A 1 101 ? 2.528 9.322 0.769 1.00 96.50 101 GLN A C 1
ATOM 754 O O . GLN A 1 101 ? 3.194 10.352 0.884 1.00 96.50 101 GLN A O 1
ATOM 759 N N . PHE A 1 102 ? 3.081 8.114 0.810 1.00 98.12 102 PHE A N 1
ATOM 760 C CA . PHE A 1 102 ? 4.509 7.868 0.982 1.00 98.12 102 PHE A CA 1
ATOM 761 C C . PHE A 1 102 ? 5.110 7.437 -0.349 1.00 98.12 102 PHE A C 1
ATOM 763 O O . PHE A 1 102 ? 4.737 6.403 -0.899 1.00 98.12 102 PHE A O 1
ATOM 770 N N . SER A 1 103 ? 6.034 8.229 -0.883 1.00 97.12 103 SER A N 1
ATOM 771 C CA . SER A 1 103 ? 6.622 7.973 -2.197 1.00 97.12 103 SER A CA 1
ATOM 772 C C . SER A 1 103 ? 8.026 7.395 -2.082 1.00 97.12 103 SER A C 1
ATOM 774 O O . SER A 1 103 ? 8.841 7.853 -1.282 1.00 97.12 103 SER A O 1
ATOM 776 N N . PHE A 1 104 ? 8.319 6.415 -2.927 1.00 96.12 104 PHE A N 1
ATOM 777 C CA . PHE A 1 104 ? 9.633 5.816 -3.081 1.00 96.12 104 PHE A CA 1
ATOM 778 C C . PHE A 1 104 ? 10.066 5.922 -4.542 1.00 96.12 104 PHE A C 1
ATOM 780 O O . PHE A 1 104 ? 9.461 5.307 -5.420 1.00 96.12 104 PHE A O 1
ATOM 787 N N . ALA A 1 105 ? 11.093 6.728 -4.802 1.00 94.44 105 ALA A N 1
ATOM 788 C CA . ALA A 1 105 ? 11.640 6.921 -6.137 1.00 94.44 105 ALA A CA 1
ATOM 789 C C . ALA A 1 105 ? 12.826 5.981 -6.378 1.00 94.44 105 ALA A C 1
ATOM 791 O O . ALA A 1 105 ? 13.739 5.875 -5.560 1.00 94.44 105 ALA A O 1
ATOM 792 N N . LEU A 1 106 ? 12.818 5.337 -7.537 1.00 89.69 106 LEU A N 1
ATOM 793 C CA . LEU A 1 106 ? 13.886 4.506 -8.062 1.00 89.69 106 LEU A CA 1
ATOM 794 C C . LEU A 1 106 ? 14.461 5.181 -9.298 1.00 89.69 106 LEU A C 1
ATOM 796 O O . LEU A 1 106 ? 13.746 5.466 -10.258 1.00 89.69 106 LEU A O 1
ATOM 800 N N . ALA A 1 107 ? 15.767 5.399 -9.273 1.00 88.81 107 ALA A N 1
ATOM 801 C CA . ALA A 1 107 ? 16.536 5.811 -10.432 1.00 88.81 107 ALA A CA 1
ATOM 802 C C . ALA A 1 107 ? 17.868 5.064 -10.396 1.00 88.81 107 ALA A C 1
ATOM 804 O O . ALA A 1 107 ? 18.772 5.411 -9.638 1.00 88.81 107 ALA A O 1
ATOM 805 N N . GLN A 1 108 ? 17.966 3.995 -11.180 1.00 83.25 108 GLN A N 1
ATOM 806 C CA . GLN A 1 108 ? 19.172 3.186 -11.297 1.00 83.25 108 GLN A CA 1
ATOM 807 C C . GLN A 1 108 ? 19.670 3.226 -12.731 1.00 83.25 108 GLN A C 1
ATOM 809 O O . GLN A 1 108 ? 18.999 2.761 -13.650 1.00 83.25 108 GLN A O 1
ATOM 814 N N . ALA A 1 109 ? 20.867 3.785 -12.903 1.00 69.81 109 ALA A N 1
ATOM 815 C CA . ALA A 1 109 ? 21.531 3.891 -14.197 1.00 69.81 109 ALA A CA 1
ATOM 816 C C . ALA A 1 109 ? 22.284 2.611 -14.599 1.00 69.81 109 ALA A C 1
ATOM 818 O O . ALA A 1 109 ? 22.665 2.470 -15.757 1.00 69.81 109 ALA A O 1
ATOM 819 N N . VAL A 1 110 ? 22.525 1.695 -13.654 1.00 69.06 110 VAL A N 1
ATOM 820 C CA . VAL A 1 110 ? 23.328 0.482 -13.863 1.00 69.06 110 VAL A CA 1
ATOM 821 C C . VAL A 1 110 ? 22.423 -0.743 -13.792 1.00 69.06 110 VAL A C 1
ATOM 823 O O . VAL A 1 110 ? 21.567 -0.825 -12.915 1.00 69.06 110 VAL A O 1
ATOM 826 N N . ALA A 1 111 ? 22.634 -1.711 -14.683 1.00 70.69 111 ALA A N 1
ATOM 827 C CA . ALA A 1 111 ? 21.841 -2.933 -14.752 1.00 70.69 111 ALA A CA 1
ATOM 828 C C . ALA A 1 111 ? 22.256 -3.983 -13.705 1.00 70.69 111 ALA A C 1
ATOM 830 O O . ALA A 1 111 ? 22.594 -5.120 -14.033 1.00 70.69 111 ALA A O 1
ATOM 831 N N . VAL A 1 112 ? 22.218 -3.604 -12.431 1.00 77.12 112 VAL A N 1
ATOM 832 C CA . VAL A 1 112 ? 22.418 -4.523 -11.309 1.00 77.12 112 VAL A CA 1
ATOM 833 C C . VAL A 1 112 ? 21.126 -4.569 -10.501 1.00 77.12 112 VAL A C 1
ATOM 835 O O . VAL A 1 112 ? 20.588 -3.507 -10.188 1.00 77.12 112 VAL A O 1
ATOM 838 N N . PRO A 1 113 ? 20.604 -5.760 -10.154 1.00 82.12 113 PRO A N 1
ATOM 839 C CA . PRO A 1 113 ? 19.479 -5.856 -9.239 1.00 82.12 113 PRO A CA 1
ATOM 840 C C . PRO A 1 113 ? 19.793 -5.153 -7.920 1.00 82.12 113 PRO A C 1
ATOM 842 O O . PRO A 1 113 ? 20.869 -5.336 -7.350 1.00 82.12 113 PRO A O 1
ATOM 845 N N . ALA A 1 114 ? 18.840 -4.383 -7.415 1.00 88.50 114 ALA A N 1
ATOM 846 C CA . ALA A 1 114 ? 18.983 -3.696 -6.142 1.00 88.50 114 ALA A CA 1
ATOM 847 C C . ALA A 1 114 ? 17.806 -4.017 -5.235 1.00 88.50 114 ALA A C 1
ATOM 849 O O . ALA A 1 114 ? 16.668 -4.157 -5.686 1.00 88.50 114 ALA A O 1
ATOM 850 N N . SER A 1 115 ? 18.083 -4.088 -3.940 1.00 93.12 115 SER A N 1
ATOM 851 C CA . SER A 1 115 ? 17.075 -4.282 -2.909 1.00 93.12 115 SER A CA 1
ATOM 852 C C . SER A 1 115 ? 17.191 -3.198 -1.856 1.00 93.12 115 SER A C 1
ATOM 854 O O . SER A 1 115 ? 18.297 -2.877 -1.423 1.00 93.12 115 SER A O 1
ATOM 856 N N . THR A 1 116 ? 16.059 -2.686 -1.395 1.00 95.06 116 THR A N 1
ATOM 857 C CA . THR A 1 116 ? 16.017 -1.771 -0.258 1.00 95.06 116 THR A CA 1
ATOM 858 C C . THR A 1 116 ? 14.796 -2.034 0.604 1.00 95.06 116 THR A C 1
ATOM 860 O O . THR A 1 116 ? 13.760 -2.487 0.116 1.00 95.06 116 THR A O 1
ATOM 863 N N . THR A 1 117 ? 14.905 -1.738 1.891 1.00 97.06 117 THR A N 1
ATOM 864 C CA . THR A 1 117 ? 13.759 -1.760 2.795 1.00 97.06 117 THR A CA 1
ATOM 865 C C . THR A 1 117 ? 13.051 -0.413 2.742 1.00 97.06 117 THR A C 1
ATOM 867 O O . THR A 1 117 ? 13.687 0.639 2.797 1.00 97.06 117 THR A O 1
ATOM 870 N N . PHE A 1 118 ? 11.725 -0.445 2.667 1.00 97.69 118 PHE A N 1
ATOM 871 C CA . PHE A 1 118 ? 10.887 0.744 2.739 1.00 97.69 118 PHE A CA 1
ATOM 872 C C . PHE A 1 118 ? 9.929 0.620 3.918 1.00 97.69 118 PHE A C 1
ATOM 874 O O . PHE A 1 118 ? 9.209 -0.374 4.034 1.00 97.69 118 PHE A O 1
ATOM 881 N N . THR A 1 119 ? 9.946 1.621 4.795 1.00 98.12 119 THR A N 1
ATOM 882 C CA . THR A 1 119 ? 9.152 1.654 6.023 1.00 98.12 119 THR A CA 1
ATOM 883 C C . THR A 1 119 ? 8.573 3.040 6.252 1.00 98.12 119 THR A C 1
ATOM 885 O O . THR A 1 119 ? 9.204 4.050 5.937 1.00 98.12 119 THR A O 1
ATOM 888 N N . PHE A 1 120 ? 7.368 3.083 6.803 1.00 98.12 120 PHE A N 1
ATOM 889 C CA . PHE A 1 120 ? 6.746 4.299 7.303 1.00 98.12 120 PHE A CA 1
ATOM 890 C C . PHE A 1 120 ? 5.734 3.948 8.390 1.00 98.12 120 PHE A C 1
ATOM 892 O O . PHE A 1 120 ? 5.298 2.802 8.522 1.00 98.12 120 PHE A O 1
ATOM 899 N N . PHE A 1 121 ? 5.312 4.955 9.147 1.00 97.94 121 PHE A N 1
ATOM 900 C CA . PHE A 1 121 ? 4.163 4.828 10.029 1.00 97.94 121 PHE A CA 1
ATOM 901 C C . PHE A 1 121 ? 3.223 6.019 9.868 1.00 97.94 121 PHE A C 1
ATOM 903 O O . PHE A 1 121 ? 3.637 7.113 9.484 1.00 97.94 121 PHE A O 1
ATOM 910 N N . VAL A 1 122 ? 1.951 5.797 10.177 1.00 97.25 122 VAL A N 1
ATOM 911 C CA . VAL A 1 122 ? 0.915 6.829 10.200 1.00 97.25 122 VAL A CA 1
ATOM 912 C C . VAL A 1 122 ? -0.022 6.580 11.374 1.00 97.25 122 VAL A C 1
ATOM 914 O O . VAL A 1 122 ? -0.236 5.438 11.778 1.00 97.25 122 VAL A O 1
ATOM 917 N N . CYS A 1 123 ? -0.572 7.649 11.936 1.00 95.12 123 CYS A N 1
ATOM 918 C CA . CYS A 1 123 ? -1.537 7.573 13.025 1.00 95.12 123 CYS A CA 1
ATOM 919 C C . CYS A 1 123 ? -2.935 7.967 12.533 1.00 95.12 123 CYS A C 1
ATOM 921 O O . CYS A 1 123 ? -3.090 8.963 11.828 1.00 95.12 123 CYS A O 1
ATOM 923 N N . ASP A 1 124 ? -3.948 7.212 12.949 1.00 93.25 124 ASP A N 1
ATOM 924 C CA . ASP A 1 124 ? -5.372 7.512 12.769 1.00 93.25 124 ASP A CA 1
ATOM 925 C C . ASP A 1 124 ? -6.012 7.701 14.151 1.00 93.25 124 ASP A C 1
ATOM 927 O O . ASP A 1 124 ? -6.284 6.715 14.836 1.00 93.25 124 ASP A O 1
ATOM 931 N N . CYS A 1 125 ? -6.167 8.955 14.599 1.00 88.00 125 CYS A N 1
ATOM 932 C CA . CYS A 1 125 ? -6.480 9.281 16.005 1.00 88.00 125 CYS A CA 1
ATOM 933 C C . CYS A 1 125 ? -7.652 10.250 16.209 1.00 88.00 125 CYS A C 1
ATOM 935 O O . CYS A 1 125 ? -7.815 10.783 17.302 1.00 88.00 125 CYS A O 1
ATOM 937 N N . ASN A 1 126 ? -8.476 10.479 15.185 1.00 66.12 126 ASN A N 1
ATOM 938 C CA . ASN A 1 126 ? -9.476 11.553 15.198 1.00 66.12 126 ASN A CA 1
ATOM 939 C C . ASN A 1 126 ? -10.922 11.076 15.004 1.00 66.12 126 ASN A C 1
ATOM 941 O O . ASN A 1 126 ? -11.742 11.841 14.498 1.00 66.12 126 ASN A O 1
ATOM 945 N N . GLN A 1 127 ? -11.267 9.830 15.354 1.00 63.25 127 GLN A N 1
ATOM 946 C CA . GLN A 1 127 ? -12.616 9.316 15.091 1.00 63.25 127 GLN A CA 1
ATOM 947 C C . GLN A 1 127 ? -13.182 8.462 16.233 1.00 63.25 127 GLN A C 1
ATOM 949 O O . GLN A 1 127 ? -12.594 7.463 16.640 1.00 63.25 127 GLN A O 1
ATOM 954 N N . CYS A 1 128 ? -14.385 8.828 16.691 1.00 58.41 128 CYS A N 1
ATOM 955 C CA . CYS A 1 128 ? -15.245 7.988 17.526 1.00 58.41 128 CYS A CA 1
ATOM 956 C C . CYS A 1 128 ? -15.815 6.849 16.668 1.00 58.41 128 CYS A C 1
ATOM 958 O O . CYS A 1 128 ? -16.947 6.920 16.192 1.00 58.41 128 CYS A O 1
ATOM 960 N N . LEU A 1 129 ? -15.001 5.834 16.395 1.00 63.56 129 LEU A N 1
ATOM 961 C CA . LEU A 1 129 ? -15.412 4.674 15.612 1.00 63.56 129 LEU A CA 1
ATOM 962 C C . LEU A 1 129 ? -15.988 3.607 16.530 1.00 63.56 129 LEU A C 1
ATOM 964 O O . LEU A 1 129 ? -15.300 3.121 17.425 1.00 63.56 129 LEU A O 1
ATOM 968 N N . ASN A 1 130 ? -17.206 3.177 16.225 1.00 63.09 130 ASN A N 1
ATOM 969 C CA . ASN A 1 130 ? -17.798 1.983 16.806 1.00 63.09 130 ASN A CA 1
ATOM 970 C C . ASN A 1 130 ? -17.804 0.880 15.743 1.00 63.09 130 ASN A C 1
ATOM 972 O O . ASN A 1 130 ? -18.636 0.912 14.839 1.00 63.09 130 ASN A O 1
ATOM 976 N N . GLY A 1 131 ? -16.887 -0.087 15.840 1.00 76.12 131 GLY A N 1
ATOM 977 C CA . GLY A 1 131 ? -16.927 -1.31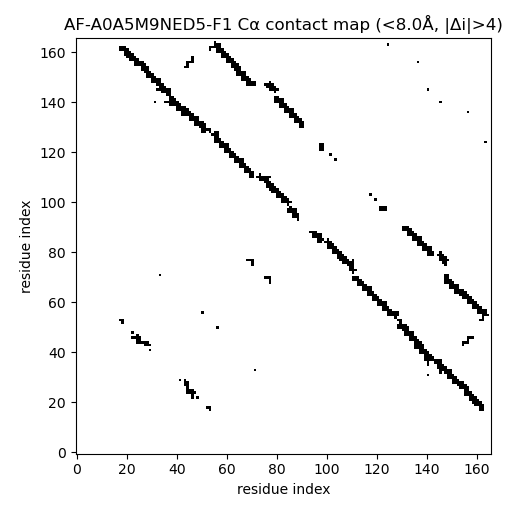1 15.031 1.00 76.12 131 GLY A CA 1
ATOM 978 C C . GLY A 1 131 ? -15.589 -1.749 14.436 1.00 76.12 131 GLY A C 1
ATOM 979 O O . GLY A 1 131 ? -14.522 -1.272 14.820 1.00 76.12 131 GLY A O 1
ATOM 980 N N . CYS A 1 132 ? -15.665 -2.693 13.495 1.00 85.75 132 CYS A N 1
ATOM 981 C CA . CYS A 1 132 ? -14.513 -3.216 12.767 1.00 85.75 132 CYS A CA 1
ATOM 982 C C . CYS A 1 132 ? -14.128 -2.295 11.605 1.00 85.75 132 CYS A C 1
ATOM 984 O O . CYS A 1 132 ? -14.949 -2.006 10.734 1.00 85.75 132 CYS A O 1
ATOM 986 N N . CYS A 1 133 ? -12.856 -1.911 11.557 1.00 90.69 133 CYS A N 1
ATOM 987 C CA . CYS A 1 133 ? -12.266 -1.169 10.452 1.00 90.69 133 CYS A CA 1
ATOM 988 C C . CYS A 1 133 ? -11.135 -1.979 9.819 1.00 90.69 133 CYS A C 1
ATOM 990 O O . CYS A 1 133 ? -10.271 -2.513 10.514 1.00 90.69 133 CYS A O 1
ATOM 992 N N . THR A 1 134 ? -11.123 -2.053 8.495 1.00 94.06 134 THR A N 1
ATOM 993 C CA . THR A 1 134 ? -10.043 -2.647 7.712 1.00 94.06 134 THR A CA 1
ATOM 994 C C . THR A 1 134 ? -9.162 -1.545 7.157 1.00 94.06 134 THR A C 1
ATOM 996 O O . THR A 1 134 ? -9.639 -0.640 6.478 1.00 94.06 134 THR A O 1
ATOM 999 N N . TYR A 1 135 ? -7.870 -1.639 7.436 1.00 95.88 135 TYR A N 1
ATOM 1000 C CA . TYR A 1 135 ? -6.843 -0.813 6.832 1.00 95.88 135 TYR A CA 1
ATOM 1001 C C . TYR A 1 135 ? -6.166 -1.591 5.713 1.00 95.88 135 TYR A C 1
ATOM 1003 O O . TYR A 1 135 ? -5.859 -2.774 5.868 1.00 95.88 135 TYR A O 1
ATOM 1011 N N . THR A 1 136 ? -5.913 -0.931 4.593 1.00 96.75 136 THR A N 1
ATOM 1012 C CA . THR A 1 136 ? -5.237 -1.517 3.437 1.00 96.75 136 THR A CA 1
ATOM 1013 C C . THR A 1 136 ? -4.116 -0.605 2.977 1.00 96.75 136 THR A C 1
ATOM 1015 O O . THR A 1 136 ? -4.292 0.613 2.939 1.00 96.75 136 THR A O 1
ATOM 1018 N N . ILE A 1 137 ? -2.995 -1.187 2.564 1.00 98.06 137 ILE A N 1
ATOM 1019 C CA . ILE A 1 137 ? -1.944 -0.461 1.853 1.00 98.06 137 ILE A CA 1
ATOM 1020 C C . ILE A 1 137 ? -2.102 -0.720 0.368 1.00 98.06 137 ILE A C 1
ATOM 1022 O O . ILE A 1 137 ? -2.055 -1.872 -0.071 1.00 98.06 137 ILE A O 1
ATOM 1026 N N . THR A 1 138 ? -2.239 0.351 -0.400 1.00 97.88 138 THR A N 1
ATOM 1027 C CA . THR A 1 138 ? -2.146 0.301 -1.856 1.00 97.88 138 THR A CA 1
ATOM 1028 C C . THR A 1 138 ? -0.810 0.860 -2.303 1.00 97.88 138 THR A C 1
ATOM 1030 O O . THR A 1 138 ? -0.309 1.812 -1.705 1.00 97.88 138 THR A O 1
ATOM 1033 N N . VAL A 1 139 ? -0.264 0.309 -3.382 1.00 98.31 139 VAL A N 1
ATOM 1034 C CA . VAL A 1 139 ? 0.816 0.935 -4.142 1.00 98.31 139 VAL A CA 1
ATOM 1035 C C . VAL A 1 139 ? 0.307 1.341 -5.510 1.00 98.31 139 VAL A C 1
ATOM 1037 O O . VAL A 1 139 ? -0.392 0.574 -6.171 1.00 98.31 139 VAL A O 1
ATOM 1040 N N . THR A 1 140 ? 0.689 2.535 -5.937 1.00 98.31 140 THR A N 1
ATOM 1041 C CA . THR A 1 140 ? 0.402 3.071 -7.261 1.00 98.31 140 THR A CA 1
ATOM 1042 C C . THR A 1 140 ? 1.712 3.364 -7.982 1.00 98.31 140 THR A C 1
ATOM 1044 O O . THR A 1 140 ? 2.599 4.016 -7.427 1.00 98.31 140 THR A O 1
ATOM 1047 N N . ALA A 1 141 ? 1.839 2.901 -9.223 1.00 97.75 141 ALA A N 1
ATOM 1048 C CA . ALA A 1 141 ? 2.901 3.334 -10.122 1.00 97.75 141 ALA A CA 1
ATOM 1049 C C . ALA A 1 141 ? 2.671 4.807 -10.490 1.00 97.75 141 ALA A C 1
ATOM 1051 O O . ALA A 1 141 ? 1.611 5.158 -11.005 1.00 97.75 141 ALA A O 1
ATOM 1052 N N . ALA A 1 142 ? 3.629 5.685 -10.210 1.00 95.31 142 ALA A N 1
ATOM 1053 C CA . ALA A 1 142 ? 3.528 7.108 -10.524 1.00 95.31 142 ALA A CA 1
ATOM 1054 C C . ALA A 1 142 ? 4.257 7.465 -11.829 1.00 95.31 142 ALA A C 1
ATOM 1056 O O . ALA A 1 142 ? 5.063 6.691 -12.342 1.00 95.31 142 ALA A O 1
ATOM 1057 N N . GLY A 1 143 ? 4.015 8.679 -12.331 1.00 92.00 143 GLY A N 1
ATOM 1058 C CA . GLY A 1 143 ? 4.593 9.159 -13.588 1.00 92.00 143 GLY A CA 1
ATOM 1059 C C . GLY A 1 143 ? 3.829 8.643 -14.806 1.00 92.00 143 GLY A C 1
ATOM 1060 O O . GLY A 1 143 ? 2.636 8.379 -14.713 1.00 92.00 143 GLY A O 1
ATOM 1061 N N . THR A 1 144 ? 4.503 8.533 -15.951 1.00 93.00 144 THR A N 1
ATOM 1062 C CA . THR A 1 144 ? 3.890 8.033 -17.195 1.00 93.00 144 THR A CA 1
ATOM 1063 C C . THR A 1 144 ? 3.987 6.516 -17.300 1.00 93.00 144 THR A C 1
ATOM 1065 O O . THR A 1 144 ? 3.025 5.857 -17.688 1.00 93.00 144 THR A O 1
ATOM 1068 N N . ILE A 1 145 ? 5.153 5.960 -16.964 1.00 95.31 145 ILE A N 1
ATOM 1069 C CA . ILE A 1 145 ? 5.461 4.539 -17.100 1.00 95.31 145 ILE A CA 1
ATOM 1070 C C . ILE A 1 145 ? 6.609 4.160 -16.159 1.00 95.31 145 ILE A C 1
ATOM 1072 O O . ILE A 1 145 ? 7.482 4.986 -15.883 1.00 95.31 145 ILE A O 1
ATOM 1076 N N . ILE A 1 146 ? 6.603 2.922 -15.677 1.00 95.19 146 ILE A N 1
ATOM 1077 C CA . ILE A 1 146 ? 7.728 2.303 -14.976 1.00 95.19 146 ILE A CA 1
ATOM 1078 C C . ILE A 1 146 ? 8.641 1.628 -16.002 1.00 95.19 146 ILE A C 1
ATOM 1080 O O . ILE A 1 146 ? 8.160 0.892 -16.864 1.00 95.19 146 ILE A O 1
ATOM 1084 N N . THR A 1 147 ? 9.947 1.837 -15.870 1.00 94.38 147 THR A N 1
ATOM 1085 C CA . THR A 1 147 ? 10.980 1.121 -16.626 1.00 94.38 147 THR A CA 1
ATOM 1086 C C . THR A 1 147 ? 11.688 0.142 -15.695 1.00 94.38 147 THR A C 1
ATOM 1088 O O . THR A 1 147 ? 12.174 0.546 -14.639 1.00 94.38 147 THR A O 1
ATOM 1091 N N . GLY A 1 148 ? 11.782 -1.125 -16.089 1.00 93.19 148 GLY A N 1
ATOM 1092 C CA . GLY A 1 148 ? 12.296 -2.222 -15.270 1.00 93.19 148 GLY A CA 1
ATOM 1093 C C . GLY A 1 148 ? 11.219 -2.928 -14.442 1.00 93.19 148 GLY A C 1
ATOM 1094 O O . GLY A 1 148 ? 10.105 -2.438 -14.276 1.00 93.19 148 GLY A O 1
ATOM 1095 N N . HIS A 1 149 ? 11.559 -4.094 -13.892 1.00 94.38 149 HIS A N 1
ATOM 1096 C CA . HIS A 1 149 ? 10.680 -4.817 -12.975 1.00 94.38 149 HIS A CA 1
ATOM 1097 C C . HIS A 1 149 ? 10.888 -4.325 -11.545 1.00 94.38 149 HIS A C 1
ATOM 1099 O O . HIS A 1 149 ? 12.024 -4.244 -11.072 1.00 94.38 149 HIS A O 1
ATOM 1105 N N . ILE A 1 150 ? 9.797 -4.054 -10.831 1.00 96.19 150 ILE A N 1
ATOM 1106 C CA . ILE A 1 150 ? 9.838 -3.707 -9.411 1.00 96.19 150 ILE A CA 1
ATOM 1107 C C . ILE A 1 150 ? 8.930 -4.662 -8.644 1.00 96.19 150 ILE A C 1
ATOM 1109 O O . ILE A 1 150 ? 7.744 -4.771 -8.928 1.00 96.19 150 ILE A O 1
ATOM 1113 N N . GLY A 1 151 ? 9.471 -5.358 -7.655 1.00 96.56 151 GLY A N 1
ATOM 1114 C CA . GLY A 1 151 ? 8.698 -6.175 -6.730 1.00 96.56 151 GLY A CA 1
ATOM 1115 C C . GLY A 1 151 ? 8.680 -5.557 -5.341 1.00 96.56 151 GLY A C 1
ATOM 1116 O O . GLY A 1 151 ? 9.718 -5.139 -4.834 1.00 96.56 151 GLY A O 1
ATOM 1117 N N . VAL A 1 152 ? 7.509 -5.524 -4.713 1.00 98.00 152 VAL A N 1
ATOM 1118 C CA . VAL A 1 152 ? 7.354 -5.236 -3.286 1.00 98.00 152 VAL A CA 1
ATOM 1119 C C . VAL A 1 152 ? 7.068 -6.565 -2.599 1.00 98.00 152 VAL A C 1
ATOM 1121 O O . VAL A 1 152 ? 6.043 -7.187 -2.863 1.00 98.00 152 VAL A O 1
ATOM 1124 N N . PH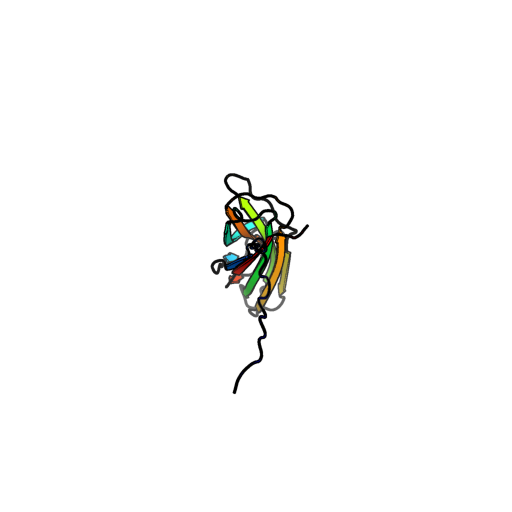E A 1 153 ? 7.971 -7.010 -1.734 1.00 97.75 153 PHE A N 1
ATOM 1125 C CA . PHE A 1 153 ? 7.926 -8.316 -1.081 1.00 97.75 153 PHE A CA 1
ATOM 1126 C C . PHE A 1 153 ? 7.932 -8.190 0.435 1.00 97.75 153 PHE A C 1
ATOM 1128 O O . PHE A 1 153 ? 8.390 -7.189 0.990 1.00 97.75 153 PHE A O 1
ATOM 1135 N N . ALA A 1 154 ? 7.460 -9.244 1.107 1.00 96.69 154 ALA A N 1
ATOM 1136 C CA . ALA A 1 154 ? 7.378 -9.313 2.565 1.00 96.69 154 ALA A CA 1
ATOM 1137 C C . ALA A 1 154 ? 6.714 -8.064 3.177 1.00 96.69 154 ALA A C 1
ATOM 1139 O O . ALA A 1 154 ? 7.100 -7.611 4.254 1.00 96.69 154 ALA A O 1
ATOM 1140 N N . ALA A 1 155 ? 5.732 -7.501 2.469 1.00 98.00 155 ALA A N 1
ATOM 1141 C CA . ALA A 1 155 ? 5.060 -6.280 2.861 1.00 98.00 155 ALA A CA 1
ATOM 1142 C C . ALA A 1 155 ? 4.158 -6.561 4.062 1.00 98.00 155 ALA A C 1
ATOM 1144 O O . ALA A 1 155 ? 3.243 -7.376 3.972 1.00 98.00 155 ALA A O 1
ATOM 1145 N N . ARG A 1 156 ? 4.409 -5.920 5.198 1.00 97.06 156 ARG A N 1
ATOM 1146 C CA . ARG A 1 156 ? 3.669 -6.147 6.441 1.00 97.06 156 ARG A CA 1
ATOM 1147 C C . ARG A 1 156 ? 3.115 -4.841 6.959 1.00 97.06 156 ARG A C 1
ATOM 1149 O O . ARG A 1 156 ? 3.821 -3.839 6.992 1.00 97.06 156 ARG A O 1
ATOM 1156 N N . LEU A 1 157 ? 1.868 -4.895 7.405 1.00 97.81 157 LEU A N 1
ATOM 1157 C CA . LEU A 1 157 ? 1.218 -3.822 8.136 1.00 97.81 157 LEU A CA 1
ATOM 1158 C C . LEU A 1 157 ? 0.969 -4.297 9.565 1.00 97.81 157 LEU A C 1
ATOM 1160 O O . LEU A 1 157 ? 0.263 -5.279 9.777 1.00 97.81 157 LEU A O 1
ATOM 1164 N N . ALA A 1 158 ? 1.552 -3.618 10.541 1.00 97.88 158 ALA A N 1
ATOM 1165 C CA . ALA A 1 158 ? 1.256 -3.811 11.951 1.00 97.88 158 ALA A CA 1
ATOM 1166 C C . ALA A 1 158 ? 0.420 -2.639 12.463 1.00 97.88 158 ALA A C 1
ATOM 1168 O O . ALA A 1 158 ? 0.530 -1.517 11.970 1.00 97.88 158 ALA A O 1
ATOM 1169 N N . ALA A 1 159 ? -0.414 -2.905 13.459 1.00 96.88 159 ALA A N 1
ATOM 1170 C CA . ALA A 1 159 ? -1.238 -1.900 14.094 1.00 96.88 159 ALA A CA 1
ATOM 1171 C C . ALA A 1 159 ? -1.178 -2.037 15.609 1.00 96.88 159 ALA A C 1
ATOM 1173 O O . ALA A 1 159 ? -1.345 -3.134 16.148 1.00 96.88 159 ALA A O 1
ATOM 1174 N N . ILE A 1 160 ? -0.994 -0.907 16.283 1.00 95.94 160 ILE A N 1
ATOM 1175 C CA . ILE A 1 160 ? -1.235 -0.777 17.714 1.00 95.94 160 ILE A CA 1
ATOM 1176 C C . ILE A 1 160 ? -2.333 0.257 17.929 1.00 95.94 160 ILE A C 1
ATOM 1178 O O . ILE A 1 160 ? -2.240 1.382 17.439 1.00 95.94 160 ILE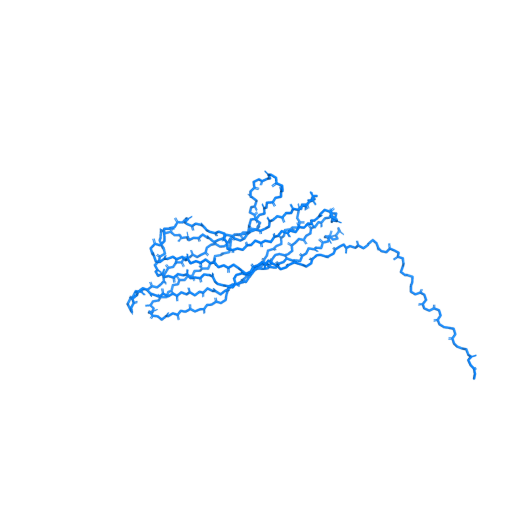 A O 1
ATOM 1182 N N . THR A 1 161 ? -3.375 -0.135 18.651 1.00 92.69 161 THR A N 1
ATOM 1183 C CA . THR A 1 161 ? -4.533 0.709 18.936 1.00 92.69 161 THR A CA 1
ATOM 1184 C C . THR A 1 161 ? -4.672 0.875 20.435 1.00 92.69 161 THR A C 1
ATOM 1186 O O . THR A 1 161 ? -4.680 -0.109 21.177 1.00 92.69 161 THR A O 1
ATOM 1189 N N . VAL A 1 162 ? -4.798 2.126 20.866 1.00 91.56 162 VAL A N 1
ATOM 1190 C CA . VAL A 1 162 ? -5.005 2.528 22.261 1.00 91.56 162 VAL A CA 1
ATOM 1191 C C . VAL A 1 162 ? -6.192 3.482 22.343 1.00 91.56 162 VAL A C 1
ATOM 1193 O O . VAL A 1 162 ? -6.527 4.138 21.358 1.00 91.56 162 VAL A O 1
ATOM 1196 N N . ASP A 1 163 ? -6.820 3.593 23.511 1.00 87.44 163 ASP A N 1
ATOM 1197 C CA . ASP A 1 163 ? -7.673 4.749 23.792 1.00 87.44 163 ASP A CA 1
ATOM 1198 C C . ASP A 1 163 ? -6.780 5.983 23.954 1.00 87.44 163 ASP A C 1
ATOM 1200 O O . ASP A 1 163 ? -5.905 6.006 24.817 1.00 87.44 163 ASP A O 1
ATOM 1204 N N . ASN A 1 164 ? -6.994 7.00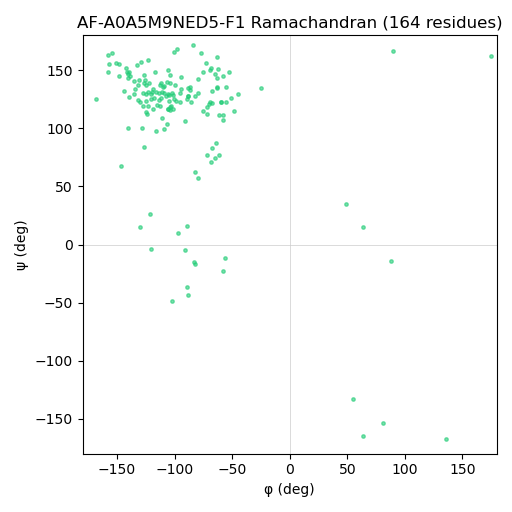5 23.130 1.00 76.81 164 ASN A N 1
ATOM 1205 C CA . ASN A 1 164 ? -6.295 8.276 23.240 1.00 76.81 164 ASN A CA 1
ATOM 1206 C C . ASN A 1 164 ? -6.810 9.027 24.484 1.00 76.81 164 ASN A C 1
ATOM 1208 O O . ASN A 1 164 ? -7.996 9.402 24.505 1.00 76.81 164 ASN A O 1
ATOM 1212 N N . PRO A 1 165 ? -5.973 9.210 25.528 1.00 64.94 165 PRO A N 1
ATOM 1213 C CA . PRO A 1 165 ? -6.366 9.951 26.716 1.00 64.94 165 PRO A CA 1
ATOM 1214 C C . PRO A 1 165 ? -6.664 11.402 26.324 1.00 64.94 165 PRO A C 1
ATOM 1216 O O . PRO A 1 165 ? -5.939 12.002 25.533 1.00 64.94 165 PRO A O 1
ATOM 1219 N N . LYS A 1 166 ? -7.781 11.928 26.832 1.00 56.47 166 LYS A N 1
ATOM 1220 C CA . LYS A 1 166 ? -8.127 13.344 26.678 1.00 56.47 166 LYS A CA 1
ATOM 1221 C C . LYS A 1 166 ? -7.163 14.230 27.451 1.00 56.47 166 LYS A C 1
ATOM 1223 O O . LYS A 1 166 ? -6.759 13.801 28.555 1.00 56.47 166 LYS A O 1
#

Foldseek 3Di:
DDDDDDPPPVPPPVDPPWDKDKDKWDFFKDKQAFFRFFFDKDWTIKDKDWCQVAQFKKKKKKKKWKKKFAAPDQQWWWWWKKKKWKWKDFPPDDTDTFDHIDMDTDTGRGRDMDMDMDMDMGMDGGDRDRTMMMMIIMITIHDGTTHTMMMIGRIMMIMMMTHDDD